Protein AF-A0A7Z0K8K8-F1 (afdb_monomer_lite)

Structure (mmCIF, N/CA/C/O backbone):
data_AF-A0A7Z0K8K8-F1
#
_entry.id   AF-A0A7Z0K8K8-F1
#
loop_
_atom_site.group_PDB
_atom_site.id
_atom_site.type_symbol
_atom_site.label_atom_id
_atom_site.label_alt_id
_atom_site.label_comp_id
_atom_site.label_asym_id
_atom_site.label_entity_id
_atom_site.label_seq_id
_atom_site.pdbx_PDB_ins_code
_atom_site.Cartn_x
_atom_site.Cartn_y
_atom_site.Cartn_z
_atom_site.occupancy
_atom_site.B_iso_or_equiv
_atom_site.auth_seq_id
_atom_site.auth_comp_id
_atom_site.auth_asym_id
_atom_site.auth_atom_id
_atom_site.pdbx_PDB_model_num
ATOM 1 N N . MET A 1 1 ? -27.289 -13.994 -1.764 1.00 61.72 1 MET A N 1
ATOM 2 C CA . MET A 1 1 ? -26.640 -13.772 -3.081 1.00 61.72 1 MET A CA 1
ATOM 3 C C . MET A 1 1 ? -26.428 -12.285 -3.396 1.00 61.72 1 MET A C 1
ATOM 5 O O . MET A 1 1 ? -25.349 -11.945 -3.855 1.00 61.72 1 MET A O 1
ATOM 9 N N . ALA A 1 2 ? -27.403 -11.390 -3.167 1.00 69.31 2 ALA A N 1
ATOM 10 C CA . ALA A 1 2 ? -27.250 -9.958 -3.480 1.00 69.31 2 ALA A CA 1
ATOM 11 C C . ALA A 1 2 ? -26.367 -9.168 -2.484 1.00 69.31 2 ALA A C 1
ATOM 13 O O . ALA A 1 2 ? -25.610 -8.303 -2.918 1.00 69.31 2 ALA A O 1
ATOM 14 N N . GLU A 1 3 ? -26.417 -9.489 -1.184 1.00 68.44 3 GLU A N 1
ATOM 15 C CA . GLU A 1 3 ? -25.584 -8.829 -0.158 1.00 68.44 3 GLU A CA 1
ATOM 16 C C . GLU A 1 3 ? -24.084 -9.113 -0.311 1.00 68.44 3 GLU A C 1
ATOM 18 O O . GLU A 1 3 ? -23.304 -8.168 -0.360 1.00 68.44 3 GLU A O 1
ATOM 23 N N . ASP A 1 4 ? -23.691 -10.375 -0.529 1.00 72.88 4 ASP A N 1
ATOM 24 C CA . ASP A 1 4 ? -22.290 -10.774 -0.784 1.00 72.88 4 ASP A CA 1
ATOM 25 C C . ASP A 1 4 ? -21.653 -9.966 -1.931 1.00 72.88 4 ASP A C 1
ATOM 27 O O . ASP A 1 4 ? -20.496 -9.547 -1.879 1.00 72.88 4 ASP A O 1
ATOM 31 N N . LYS A 1 5 ? -22.442 -9.662 -2.969 1.00 74.69 5 LYS A N 1
ATOM 32 C CA . LYS A 1 5 ? -21.977 -8.879 -4.119 1.00 74.69 5 LYS A CA 1
ATOM 33 C C . LYS A 1 5 ? -21.766 -7.398 -3.782 1.00 74.69 5 LYS A C 1
ATOM 35 O O . LYS A 1 5 ? -20.898 -6.758 -4.380 1.00 74.69 5 LYS A O 1
ATOM 40 N N . LYS A 1 6 ? -22.566 -6.849 -2.864 1.00 74.25 6 LYS A N 1
ATOM 41 C CA . LYS A 1 6 ? -22.475 -5.456 -2.403 1.00 74.25 6 LYS A CA 1
ATOM 42 C C . LYS A 1 6 ? -21.274 -5.275 -1.475 1.00 74.25 6 LYS A C 1
ATOM 44 O O . LYS A 1 6 ? -20.503 -4.339 -1.670 1.00 74.25 6 LYS A O 1
ATOM 49 N N . GLU A 1 7 ? -21.069 -6.212 -0.554 1.00 74.62 7 GLU A N 1
ATOM 50 C CA . GLU A 1 7 ? -19.935 -6.222 0.374 1.00 74.62 7 GLU A CA 1
ATOM 51 C C . GLU A 1 7 ? -18.599 -6.337 -0.372 1.00 74.62 7 GLU A C 1
ATOM 53 O O . GLU A 1 7 ? -17.718 -5.493 -0.205 1.00 74.62 7 GLU A O 1
ATOM 58 N N . ARG A 1 8 ? -18.475 -7.282 -1.318 1.00 75.50 8 ARG A N 1
ATOM 59 C CA . ARG A 1 8 ? -17.261 -7.390 -2.145 1.00 75.50 8 ARG A CA 1
ATOM 60 C C . ARG A 1 8 ? -16.965 -6.137 -2.963 1.00 75.50 8 ARG A C 1
ATOM 62 O O . ARG A 1 8 ? -15.801 -5.774 -3.098 1.00 75.50 8 ARG A O 1
ATOM 69 N N . ARG A 1 9 ? -1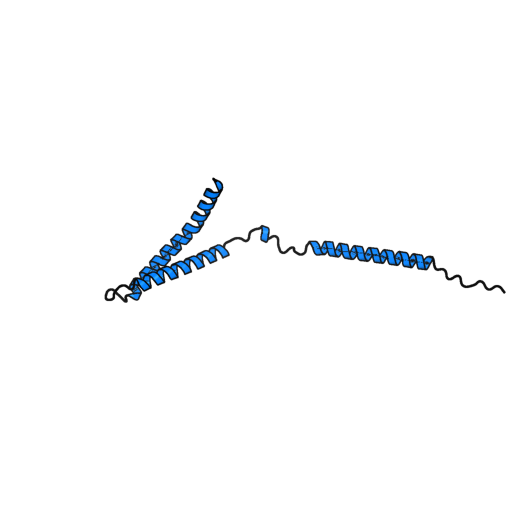7.983 -5.462 -3.508 1.00 75.69 9 ARG A N 1
ATOM 70 C CA . ARG A 1 9 ? -17.782 -4.187 -4.219 1.00 75.69 9 ARG A CA 1
ATOM 71 C C . ARG A 1 9 ? -17.234 -3.104 -3.294 1.00 75.69 9 ARG A C 1
ATOM 73 O O . ARG A 1 9 ? -16.307 -2.413 -3.699 1.00 75.69 9 ARG A O 1
ATOM 80 N N . SER A 1 10 ? -17.747 -3.017 -2.068 1.00 75.12 10 SER A N 1
ATOM 81 C CA . SER A 1 10 ? -17.261 -2.068 -1.063 1.00 75.12 10 SER A CA 1
ATOM 82 C C . SER A 1 10 ? -15.801 -2.325 -0.680 1.00 75.12 10 SER A C 1
ATOM 84 O O . SER A 1 10 ? -15.034 -1.377 -0.536 1.00 75.12 10 SER A O 1
ATOM 86 N N . LEU A 1 11 ? -15.397 -3.595 -0.549 1.00 76.69 11 LEU A N 1
ATOM 87 C CA . LEU A 1 11 ? -14.006 -3.966 -0.263 1.00 76.69 11 LEU A CA 1
ATOM 88 C C . LEU A 1 11 ? -13.071 -3.660 -1.439 1.00 76.69 11 LEU A C 1
ATOM 90 O O . LEU A 1 11 ? -11.956 -3.182 -1.254 1.00 76.69 11 LEU A O 1
ATOM 94 N N . ILE A 1 12 ? -13.520 -3.914 -2.668 1.00 80.00 12 ILE A N 1
ATOM 95 C CA . ILE A 1 12 ? -12.739 -3.584 -3.865 1.00 80.00 12 ILE A CA 1
ATOM 96 C C . ILE A 1 12 ? -12.551 -2.066 -3.971 1.00 80.00 12 ILE A C 1
ATOM 98 O O . ILE A 1 12 ? -11.469 -1.610 -4.324 1.00 80.00 12 ILE A O 1
ATOM 102 N N . GLU A 1 13 ? -13.576 -1.279 -3.653 1.00 83.19 13 GLU A N 1
ATOM 103 C CA . GLU A 1 13 ? -13.520 0.180 -3.723 1.00 83.19 13 GLU A CA 1
ATOM 104 C C . GLU A 1 13 ? -12.570 0.784 -2.678 1.00 83.19 13 GLU A C 1
ATOM 106 O O . GLU A 1 13 ? -11.766 1.653 -3.023 1.00 83.19 13 GLU A O 1
ATOM 111 N N . SER A 1 14 ? -12.572 0.262 -1.447 1.00 82.81 14 SER A N 1
ATOM 112 C CA . SER A 1 14 ? -11.687 0.737 -0.375 1.00 82.81 14 SER A CA 1
ATOM 113 C C . SER A 1 14 ? -10.211 0.402 -0.608 1.00 82.81 14 SER A C 1
ATOM 115 O O . SER A 1 14 ? -9.337 1.190 -0.249 1.00 82.81 14 SER A O 1
ATOM 117 N N . VAL A 1 15 ? -9.909 -0.727 -1.256 1.00 87.50 15 VAL A N 1
ATOM 118 C CA . VAL A 1 15 ? -8.524 -1.140 -1.553 1.00 87.50 15 VAL A CA 1
ATOM 119 C C . VAL A 1 15 ? -7.995 -0.499 -2.841 1.00 87.50 15 VAL A C 1
ATOM 121 O O . VAL A 1 15 ? -6.793 -0.264 -2.973 1.00 87.50 15 VAL A O 1
ATOM 124 N N . LYS A 1 16 ? -8.873 -0.174 -3.797 1.00 90.50 16 LYS A N 1
ATOM 125 C CA . LYS A 1 16 ? -8.477 0.308 -5.128 1.00 90.50 16 LYS A CA 1
ATOM 126 C C . LYS A 1 16 ? -7.713 1.631 -5.092 1.00 90.50 16 LYS A C 1
ATOM 128 O O . LYS A 1 16 ? -6.718 1.759 -5.801 1.00 90.50 16 LYS A O 1
ATOM 133 N N . ALA A 1 17 ? -8.155 2.600 -4.293 1.00 90.00 17 ALA A N 1
ATOM 134 C CA . ALA A 1 17 ? -7.474 3.891 -4.180 1.00 90.00 17 ALA A CA 1
ATOM 135 C C . ALA A 1 17 ? -6.024 3.750 -3.661 1.00 90.00 17 ALA A C 1
ATOM 137 O O . ALA A 1 17 ? -5.105 4.181 -4.365 1.00 90.00 17 ALA A O 1
ATOM 138 N N . PRO A 1 18 ? -5.779 3.092 -2.512 1.00 92.31 18 PRO A N 1
ATOM 139 C CA . PRO A 1 18 ? -4.419 2.869 -2.039 1.00 92.31 18 PRO A CA 1
ATOM 140 C C . PRO A 1 18 ? -3.562 2.024 -2.990 1.00 92.31 18 PRO A C 1
ATOM 142 O O . PRO A 1 18 ? -2.3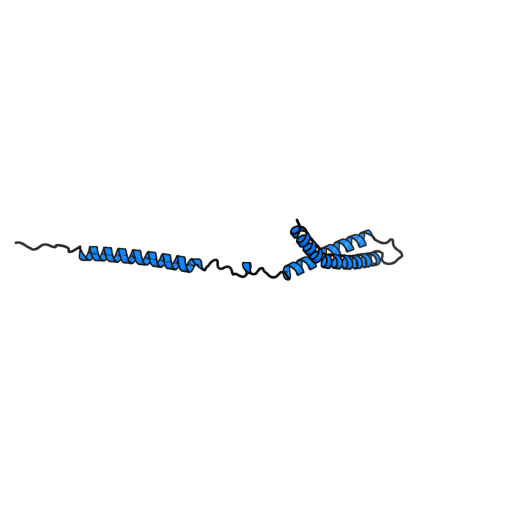89 2.329 -3.190 1.00 92.31 18 PRO A O 1
ATOM 145 N N . LEU A 1 19 ? -4.148 1.017 -3.642 1.00 94.25 19 LEU A N 1
ATOM 146 C CA . LEU A 1 19 ? -3.433 0.173 -4.601 1.00 94.25 19 LEU A CA 1
ATOM 147 C C . LEU A 1 19 ? -2.915 0.966 -5.811 1.00 94.25 19 LEU A C 1
ATOM 149 O O . LEU A 1 19 ? -1.757 0.817 -6.200 1.00 94.25 19 LEU A O 1
ATOM 153 N N . ILE A 1 20 ? -3.763 1.814 -6.403 1.00 95.69 20 ILE A N 1
ATOM 154 C CA . ILE A 1 20 ? -3.390 2.639 -7.562 1.00 95.69 20 ILE A CA 1
ATOM 155 C C . ILE A 1 20 ? -2.312 3.652 -7.170 1.00 95.69 20 ILE A C 1
ATOM 157 O O . ILE A 1 20 ? -1.352 3.840 -7.918 1.00 95.69 20 ILE A O 1
ATOM 161 N N . PHE A 1 21 ? -2.445 4.272 -5.996 1.00 94.06 21 PHE A N 1
ATOM 162 C CA . PHE A 1 21 ? -1.453 5.215 -5.488 1.00 94.06 21 PHE A CA 1
ATOM 163 C C . PHE A 1 21 ? -0.076 4.558 -5.336 1.00 94.06 21 PHE A C 1
ATOM 165 O O . PHE A 1 21 ? 0.910 5.057 -5.883 1.00 94.06 21 PHE A O 1
ATOM 172 N N . SER A 1 22 ? -0.011 3.405 -4.666 1.00 94.38 22 SER A N 1
ATOM 173 C CA . SER A 1 22 ? 1.239 2.664 -4.493 1.00 94.38 22 SER A CA 1
ATOM 174 C C . SER A 1 22 ? 1.834 2.220 -5.830 1.00 94.38 22 SER A C 1
ATOM 176 O O . SER A 1 22 ? 3.047 2.314 -6.013 1.00 94.38 22 SER A O 1
ATOM 178 N N . ALA A 1 23 ? 1.006 1.790 -6.787 1.00 95.00 23 ALA A N 1
ATOM 179 C CA . ALA A 1 23 ? 1.470 1.381 -8.114 1.00 95.00 23 ALA A CA 1
ATOM 180 C C . ALA A 1 23 ? 2.085 2.549 -8.903 1.00 95.00 23 ALA A C 1
ATOM 182 O O . ALA A 1 23 ? 3.150 2.393 -9.501 1.00 95.00 23 ALA A O 1
ATOM 183 N N . ALA A 1 24 ? 1.453 3.725 -8.875 1.00 96.50 24 ALA A N 1
ATOM 184 C CA . ALA A 1 24 ? 1.975 4.923 -9.530 1.00 96.50 24 ALA A CA 1
ATOM 185 C C . ALA A 1 24 ? 3.305 5.376 -8.908 1.00 96.50 24 ALA A C 1
ATOM 187 O O . ALA A 1 24 ? 4.259 5.670 -9.628 1.00 96.50 24 ALA A O 1
ATOM 188 N N . LEU A 1 25 ? 3.394 5.373 -7.575 1.00 94.75 25 LEU A N 1
ATOM 189 C CA . LEU A 1 25 ? 4.616 5.731 -6.856 1.00 94.75 25 LEU A CA 1
ATOM 190 C C . LEU A 1 25 ? 5.771 4.776 -7.191 1.00 94.75 25 LEU A C 1
ATOM 192 O O . LEU A 1 25 ? 6.880 5.214 -7.501 1.00 94.75 25 LEU A O 1
ATOM 196 N N . ALA A 1 26 ? 5.498 3.472 -7.171 1.00 95.12 26 ALA A N 1
ATOM 197 C CA . ALA A 1 26 ? 6.464 2.446 -7.533 1.00 95.12 26 ALA A CA 1
ATOM 198 C C . ALA A 1 26 ? 6.949 2.601 -8.975 1.00 95.12 26 ALA A C 1
ATOM 200 O O . ALA A 1 26 ? 8.145 2.473 -9.232 1.00 95.12 26 ALA A O 1
ATOM 201 N N . PHE A 1 27 ? 6.043 2.920 -9.906 1.00 96.25 27 PHE A N 1
ATOM 202 C CA . PHE A 1 27 ? 6.379 3.147 -11.310 1.00 96.25 27 PHE A CA 1
ATOM 203 C C . PHE A 1 27 ? 7.389 4.282 -11.469 1.00 96.25 27 PHE A C 1
ATOM 205 O O . PHE A 1 27 ? 8.415 4.103 -12.124 1.00 96.25 27 PHE A O 1
ATOM 212 N N . VAL A 1 28 ? 7.148 5.415 -10.804 1.00 95.50 28 VAL A N 1
ATOM 213 C CA . VAL A 1 28 ? 8.081 6.548 -10.805 1.00 95.50 28 VAL A CA 1
ATOM 214 C C . VAL A 1 28 ? 9.436 6.135 -10.223 1.00 95.50 28 VAL A C 1
ATOM 216 O O . VAL A 1 28 ? 10.466 6.400 -10.837 1.00 95.50 28 VAL A O 1
ATOM 219 N N . ALA A 1 29 ? 9.458 5.439 -9.085 1.00 93.25 29 ALA A N 1
ATOM 220 C CA . ALA A 1 29 ? 10.704 5.006 -8.451 1.00 93.25 29 ALA A CA 1
ATOM 221 C C . ALA A 1 29 ? 11.505 4.009 -9.308 1.00 93.25 29 ALA A C 1
ATOM 223 O O . ALA A 1 29 ? 12.726 4.131 -9.429 1.00 93.25 29 ALA A O 1
ATOM 224 N N . GLY A 1 30 ? 10.822 3.052 -9.939 1.00 91.06 30 GLY A N 1
ATOM 225 C CA . GLY A 1 30 ? 11.428 2.115 -10.879 1.00 91.06 30 GLY A CA 1
ATOM 226 C C . GLY A 1 30 ? 12.005 2.832 -12.099 1.00 91.06 30 GLY A C 1
ATOM 227 O O . GLY A 1 30 ? 13.130 2.545 -12.500 1.00 91.06 30 GLY A O 1
ATOM 228 N N . PHE A 1 31 ? 11.285 3.820 -12.639 1.00 91.62 31 PHE A N 1
ATOM 229 C CA . PHE A 1 31 ? 11.742 4.613 -13.781 1.00 91.62 31 PHE A CA 1
ATOM 230 C C . PHE A 1 31 ? 12.964 5.478 -13.442 1.00 91.62 31 PHE A C 1
ATOM 232 O O . PHE A 1 31 ? 13.938 5.497 -14.193 1.00 91.62 31 PHE A O 1
ATOM 239 N N . VAL A 1 32 ? 12.957 6.132 -12.276 1.00 91.12 32 VAL A N 1
ATOM 240 C CA . VAL A 1 32 ? 14.117 6.878 -11.761 1.00 91.12 32 VAL A CA 1
ATOM 241 C C . VAL A 1 32 ? 15.309 5.942 -11.581 1.00 91.12 32 VAL A C 1
ATOM 243 O O . VAL A 1 32 ? 16.404 6.248 -12.046 1.00 91.12 32 VAL A O 1
ATOM 246 N N . THR A 1 33 ? 15.093 4.766 -10.986 1.00 90.81 33 THR A N 1
ATOM 247 C CA . THR A 1 33 ? 16.157 3.772 -10.794 1.00 90.81 33 THR A CA 1
ATOM 248 C C . THR A 1 33 ? 16.719 3.286 -12.125 1.00 90.81 33 THR A C 1
ATOM 250 O O . THR A 1 33 ? 17.931 3.156 -12.245 1.00 90.81 33 THR A O 1
ATOM 253 N N . LEU A 1 34 ? 15.880 3.061 -13.139 1.00 88.00 34 LEU A N 1
ATOM 254 C CA . LEU A 1 34 ? 16.317 2.627 -14.467 1.00 88.00 34 LEU A CA 1
ATOM 255 C C . LEU A 1 34 ? 17.313 3.619 -15.089 1.00 88.00 34 LEU A C 1
ATOM 257 O O . LEU A 1 34 ? 18.354 3.202 -15.592 1.00 88.00 34 LEU A O 1
ATOM 261 N N . ILE A 1 35 ? 17.005 4.918 -15.009 1.00 87.44 35 ILE A N 1
ATOM 262 C CA . ILE A 1 35 ? 17.851 5.999 -15.538 1.00 87.44 35 ILE A CA 1
ATOM 263 C C . ILE A 1 35 ? 19.117 6.169 -14.689 1.00 87.44 35 ILE A C 1
ATOM 265 O O . ILE A 1 35 ? 20.215 6.314 -15.221 1.00 87.44 35 ILE A O 1
ATOM 269 N N . SER A 1 36 ? 18.990 6.147 -13.361 1.00 87.50 36 SER A N 1
ATOM 270 C CA . SER A 1 36 ? 20.137 6.318 -12.464 1.00 87.50 36 SER A CA 1
ATOM 271 C C . SER A 1 36 ? 21.108 5.134 -12.523 1.00 87.50 36 SER A C 1
ATOM 273 O O . SER A 1 36 ? 22.319 5.335 -12.506 1.00 87.50 36 SER A O 1
ATOM 275 N N . ALA A 1 37 ? 20.601 3.905 -12.629 1.00 85.00 37 ALA A N 1
ATOM 276 C CA . ALA A 1 37 ? 21.407 2.686 -12.642 1.00 85.00 37 ALA A CA 1
ATOM 277 C C . ALA A 1 37 ? 22.127 2.439 -13.976 1.00 85.00 37 ALA A C 1
ATOM 279 O O . ALA A 1 37 ? 23.136 1.731 -13.994 1.00 85.00 37 ALA A O 1
ATOM 280 N N . SER A 1 38 ? 21.639 3.010 -15.084 1.00 80.25 38 SER A N 1
ATOM 281 C CA . SER A 1 38 ? 22.368 2.999 -16.358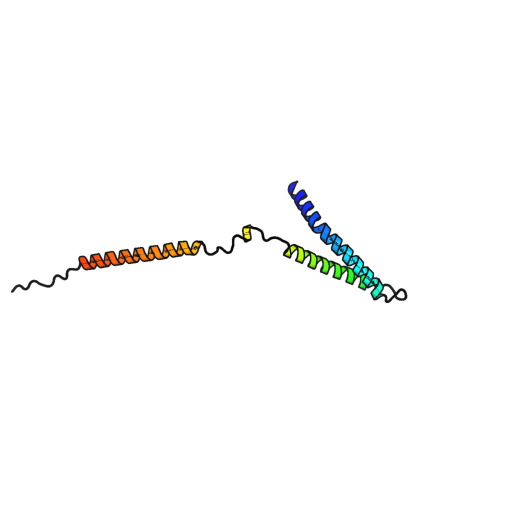 1.00 80.25 38 SER A CA 1
ATOM 282 C C . SER A 1 38 ? 23.498 4.037 -16.392 1.00 80.25 38 SER A C 1
ATOM 284 O O . SER A 1 38 ? 24.342 3.995 -17.281 1.00 80.25 38 SER A O 1
ATOM 286 N N . GLY A 1 39 ? 23.560 4.968 -15.430 1.00 75.81 39 GLY A N 1
ATOM 287 C CA . GLY A 1 39 ? 24.593 6.007 -15.400 1.00 75.81 39 GLY A CA 1
ATOM 288 C C . GLY A 1 39 ? 24.575 6.936 -16.624 1.00 75.81 39 GLY A C 1
ATOM 289 O O . GLY A 1 39 ? 25.600 7.532 -16.937 1.00 75.81 39 GLY A O 1
ATOM 290 N N . GLY A 1 40 ? 23.440 7.036 -17.332 1.00 70.69 40 GLY A N 1
ATOM 291 C CA . GLY A 1 40 ? 23.303 7.740 -18.616 1.00 70.69 40 GLY A CA 1
ATOM 292 C C . GLY A 1 40 ? 22.860 6.824 -19.768 1.00 70.69 40 GLY A C 1
ATOM 293 O O . GLY A 1 40 ? 22.478 5.676 -19.542 1.00 70.69 40 GLY A O 1
ATOM 294 N N . THR A 1 41 ? 22.877 7.328 -21.007 1.00 66.06 41 THR A N 1
ATOM 295 C CA . THR A 1 41 ? 22.443 6.588 -22.216 1.00 66.06 41 THR A CA 1
ATOM 296 C C . THR A 1 41 ? 23.512 5.664 -22.807 1.00 66.06 41 THR A C 1
ATOM 298 O O . THR A 1 41 ? 23.197 4.880 -23.695 1.00 66.06 41 THR A O 1
ATOM 301 N N . ASP A 1 42 ? 24.759 5.747 -22.333 1.00 70.31 42 ASP A N 1
ATOM 302 C CA . ASP A 1 42 ? 25.900 5.014 -22.906 1.00 70.31 42 ASP A CA 1
ATOM 303 C C . ASP A 1 42 ? 26.036 3.568 -22.401 1.00 70.31 42 ASP A C 1
ATOM 305 O O . ASP A 1 42 ? 26.817 2.791 -22.947 1.00 70.31 42 ASP A O 1
ATOM 309 N N . ASN A 1 43 ? 25.267 3.178 -21.381 1.00 75.75 43 ASN A N 1
ATOM 310 C CA . ASN A 1 43 ? 25.241 1.808 -20.872 1.00 75.75 43 ASN A CA 1
ATOM 311 C C . ASN A 1 43 ? 23.874 1.161 -21.116 1.00 75.75 43 ASN A C 1
ATOM 313 O O . ASN A 1 43 ? 22.849 1.851 -21.123 1.00 75.75 43 ASN A O 1
ATOM 317 N N . PRO A 1 44 ? 23.824 -0.177 -21.253 1.00 77.88 44 PRO A N 1
ATOM 318 C CA . PRO A 1 44 ? 22.561 -0.894 -21.349 1.00 77.88 44 PRO A CA 1
ATOM 319 C C . PRO A 1 44 ? 21.676 -0.608 -20.129 1.00 77.88 44 PRO A C 1
ATOM 321 O O . PRO A 1 44 ? 22.139 -0.607 -18.985 1.00 77.88 44 PRO A O 1
ATOM 324 N N . ALA A 1 45 ? 20.386 -0.378 -20.381 1.00 76.62 45 ALA A N 1
ATOM 325 C CA . ALA A 1 45 ? 19.411 -0.120 -19.331 1.00 76.62 45 ALA A CA 1
ATOM 326 C C . ALA A 1 45 ? 19.332 -1.315 -18.367 1.00 76.62 45 ALA A C 1
ATOM 328 O O . ALA A 1 45 ? 19.059 -2.445 -18.781 1.00 76.62 45 ALA A O 1
ATOM 329 N N . ARG A 1 46 ? 19.543 -1.063 -17.070 1.00 85.62 46 ARG A N 1
ATOM 330 C CA . ARG A 1 46 ? 19.446 -2.079 -16.010 1.00 85.62 46 ARG A CA 1
ATOM 331 C C . ARG A 1 46 ? 17.991 -2.309 -15.602 1.00 85.62 46 ARG A C 1
ATOM 333 O O . ARG A 1 46 ? 17.531 -1.859 -14.552 1.00 85.62 46 ARG A O 1
ATOM 340 N N . VAL A 1 47 ? 17.249 -2.963 -16.497 1.00 86.62 47 VAL A N 1
ATOM 341 C CA . VAL A 1 47 ? 15.819 -3.282 -16.325 1.00 86.62 47 VAL A CA 1
ATOM 342 C C . VAL A 1 47 ? 15.587 -4.180 -15.108 1.00 86.62 47 VAL A C 1
ATOM 344 O O . VAL A 1 47 ? 14.571 -4.047 -14.431 1.00 86.62 47 VAL A O 1
ATOM 347 N N . ASP A 1 48 ? 16.554 -5.036 -14.786 1.00 87.88 48 ASP A N 1
ATOM 348 C CA . ASP A 1 48 ? 16.602 -5.834 -13.562 1.00 87.88 48 ASP A CA 1
ATOM 349 C C . ASP A 1 48 ? 16.526 -4.957 -12.301 1.00 87.88 48 ASP A C 1
ATOM 351 O O . ASP A 1 48 ? 15.635 -5.141 -11.471 1.00 87.88 48 ASP A O 1
ATOM 355 N N . LEU A 1 49 ? 17.392 -3.946 -12.190 1.00 89.62 49 LEU A N 1
ATOM 356 C CA . LEU A 1 49 ? 17.413 -3.021 -11.053 1.00 89.62 49 LEU A CA 1
ATOM 357 C C . LEU A 1 49 ? 16.147 -2.163 -10.984 1.00 89.62 49 LEU A C 1
ATOM 359 O O . LEU A 1 49 ? 15.600 -1.965 -9.900 1.00 89.62 49 LEU A O 1
ATOM 363 N N . GLY A 1 50 ? 15.663 -1.682 -12.133 1.00 89.75 50 GLY A N 1
ATOM 364 C CA . GLY A 1 50 ? 14.419 -0.915 -12.216 1.00 89.75 50 GLY A CA 1
ATOM 365 C C . GLY A 1 50 ? 13.201 -1.713 -11.737 1.00 89.75 50 GLY A C 1
ATOM 366 O O . GLY A 1 50 ? 12.399 -1.196 -10.960 1.00 89.75 50 GLY A O 1
ATOM 367 N N . LEU A 1 51 ? 13.083 -2.984 -12.138 1.00 91.69 51 LEU A N 1
ATOM 368 C CA . LEU A 1 51 ? 11.996 -3.875 -11.711 1.00 91.69 51 LEU A CA 1
ATOM 369 C C . LEU A 1 51 ? 12.086 -4.248 -10.229 1.00 91.69 51 LEU A C 1
ATOM 371 O O . LEU A 1 51 ? 11.062 -4.271 -9.545 1.00 91.69 51 LEU A O 1
ATOM 375 N N . ILE A 1 52 ? 13.293 -4.508 -9.717 1.00 93.44 52 ILE A N 1
ATOM 376 C CA . ILE A 1 52 ? 13.501 -4.774 -8.287 1.00 93.44 52 ILE A CA 1
ATOM 377 C C . ILE A 1 52 ? 13.103 -3.546 -7.465 1.00 93.44 52 ILE A C 1
ATOM 379 O O . ILE A 1 52 ? 12.346 -3.674 -6.504 1.00 93.44 52 ILE A O 1
ATOM 383 N N . ALA A 1 53 ? 13.560 -2.354 -7.856 1.00 93.12 53 ALA A N 1
ATOM 384 C CA . ALA A 1 53 ? 13.223 -1.115 -7.163 1.00 93.12 53 ALA A CA 1
ATOM 385 C C . ALA A 1 53 ? 11.723 -0.806 -7.231 1.00 93.12 53 ALA A C 1
ATOM 387 O O . ALA A 1 53 ? 11.133 -0.450 -6.212 1.00 93.12 53 ALA A O 1
ATOM 388 N N . PHE A 1 54 ? 11.094 -1.014 -8.392 1.00 95.38 54 PHE A N 1
ATOM 389 C CA . PHE A 1 54 ? 9.642 -0.936 -8.543 1.00 95.38 54 PHE A CA 1
ATOM 390 C C . PHE A 1 54 ? 8.934 -1.840 -7.526 1.00 95.38 54 PHE A C 1
ATOM 392 O O . PHE A 1 54 ? 8.124 -1.364 -6.733 1.00 95.38 54 PHE A O 1
ATOM 399 N N . GLY A 1 55 ? 9.269 -3.134 -7.507 1.00 94.38 55 GLY A N 1
ATOM 400 C CA . GLY A 1 55 ? 8.636 -4.102 -6.611 1.00 94.38 55 GLY A CA 1
ATOM 401 C C . GLY A 1 55 ? 8.854 -3.771 -5.134 1.00 94.38 55 GLY A C 1
ATOM 402 O O . GLY A 1 55 ? 7.913 -3.823 -4.343 1.00 94.38 55 GLY A O 1
ATOM 403 N N . LEU A 1 56 ? 10.071 -3.369 -4.765 1.00 97.19 56 LEU A N 1
ATOM 404 C CA . LEU A 1 56 ? 10.419 -3.012 -3.392 1.00 97.19 56 LEU A CA 1
ATOM 405 C C . LEU A 1 56 ? 9.622 -1.794 -2.910 1.00 97.19 56 LEU A C 1
ATOM 407 O O . LEU A 1 56 ? 8.979 -1.846 -1.861 1.00 97.19 56 LEU A O 1
ATOM 411 N N . VAL A 1 57 ? 9.630 -0.707 -3.685 1.00 97.06 57 VAL A N 1
ATOM 412 C CA . VAL A 1 57 ? 8.921 0.531 -3.333 1.00 97.06 57 VAL A CA 1
ATOM 413 C C . VAL A 1 57 ? 7.414 0.304 -3.306 1.00 97.06 57 VAL A C 1
ATOM 415 O O . VAL A 1 57 ? 6.736 0.831 -2.424 1.00 97.06 57 VAL A O 1
ATOM 418 N N . PHE A 1 58 ? 6.889 -0.521 -4.213 1.00 97.31 58 PHE A N 1
ATOM 419 C CA . PHE A 1 58 ? 5.482 -0.903 -4.213 1.00 97.31 58 PHE A CA 1
ATOM 420 C C . PHE A 1 58 ? 5.076 -1.578 -2.901 1.00 97.31 58 PHE A C 1
ATOM 422 O O . PHE A 1 58 ? 4.130 -1.135 -2.250 1.00 97.31 58 PHE A O 1
ATOM 429 N N . ILE A 1 59 ? 5.821 -2.603 -2.477 1.00 97.06 59 ILE A N 1
ATOM 430 C CA . ILE A 1 59 ? 5.543 -3.336 -1.237 1.00 97.06 59 ILE A CA 1
ATOM 431 C C . ILE A 1 59 ? 5.661 -2.402 -0.029 1.00 97.06 59 ILE A C 1
ATOM 433 O O . ILE A 1 59 ? 4.758 -2.374 0.803 1.00 97.06 59 ILE A O 1
ATOM 437 N N . ILE A 1 60 ? 6.723 -1.596 0.054 1.00 98.00 60 ILE A N 1
ATOM 438 C CA . ILE A 1 60 ? 6.912 -0.635 1.153 1.00 98.00 60 ILE A CA 1
ATOM 439 C C . ILE A 1 60 ? 5.748 0.360 1.213 1.00 98.00 60 ILE A C 1
ATOM 441 O O . ILE A 1 60 ? 5.224 0.629 2.291 1.00 98.00 60 ILE A O 1
ATOM 445 N N . SER A 1 61 ? 5.304 0.876 0.066 1.00 95.88 61 SER A N 1
ATOM 446 C CA . SER A 1 61 ? 4.165 1.791 0.000 1.00 95.88 61 SER A CA 1
ATOM 447 C C . SER A 1 61 ? 2.884 1.131 0.514 1.00 95.88 61 SER A C 1
ATOM 449 O O . SER A 1 61 ? 2.197 1.723 1.345 1.00 95.88 61 SER A O 1
ATOM 451 N N . LEU A 1 62 ? 2.602 -0.110 0.102 1.00 95.50 62 LEU A N 1
ATOM 452 C CA . LEU A 1 62 ? 1.456 -0.868 0.611 1.00 95.50 62 LEU A CA 1
ATOM 453 C C . LEU A 1 62 ? 1.543 -1.101 2.121 1.00 95.50 62 LEU A C 1
ATOM 455 O O . LEU A 1 62 ? 0.532 -0.975 2.808 1.00 95.50 62 LEU A O 1
ATOM 459 N N . LEU A 1 63 ? 2.732 -1.400 2.650 1.00 96.50 63 LEU A N 1
ATOM 460 C CA . LEU A 1 63 ? 2.939 -1.578 4.088 1.00 96.50 63 LEU A CA 1
ATOM 461 C C . LEU A 1 63 ? 2.634 -0.294 4.861 1.00 96.50 63 LEU A C 1
ATOM 463 O O . LEU A 1 63 ? 1.895 -0.335 5.840 1.00 96.50 63 LEU A O 1
ATOM 467 N N . VAL A 1 64 ? 3.148 0.849 4.401 1.00 95.38 64 VAL A N 1
ATOM 468 C CA . VAL A 1 64 ? 2.889 2.152 5.034 1.00 95.38 64 VAL A CA 1
ATOM 469 C C . VAL A 1 64 ? 1.403 2.486 4.987 1.00 95.38 64 VAL A C 1
ATOM 471 O O . VAL A 1 64 ? 0.813 2.827 6.008 1.00 95.38 64 VAL A O 1
ATOM 474 N N . VAL A 1 65 ? 0.777 2.338 3.822 1.00 93.50 65 VAL A N 1
ATOM 475 C CA . VAL A 1 65 ? -0.661 2.547 3.641 1.00 93.50 65 VAL A CA 1
ATOM 476 C C . VAL A 1 65 ? -1.471 1.643 4.569 1.00 93.50 65 VAL A C 1
ATOM 478 O O . VAL A 1 65 ? -2.392 2.114 5.231 1.00 93.50 65 VAL A O 1
ATOM 481 N N . SER A 1 66 ? -1.130 0.356 4.644 1.00 92.12 66 SER A N 1
ATOM 482 C CA . SER A 1 66 ? -1.797 -0.601 5.526 1.00 92.12 66 SER A CA 1
ATOM 483 C C . SER A 1 66 ? -1.633 -0.210 6.992 1.00 92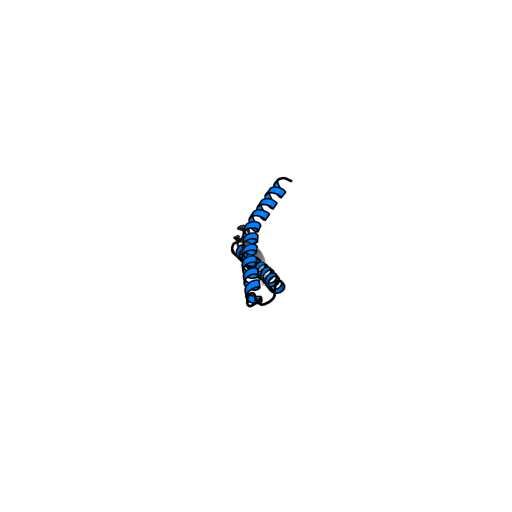.12 66 SER A C 1
ATOM 485 O O . SER A 1 66 ? -2.580 -0.327 7.767 1.00 92.12 66 SER A O 1
ATOM 487 N N . MET A 1 67 ? -0.453 0.276 7.376 1.00 94.00 67 MET A N 1
ATOM 488 C CA . MET A 1 67 ? -0.185 0.733 8.735 1.00 94.00 67 MET A CA 1
ATOM 489 C C . MET A 1 67 ? -1.004 1.980 9.078 1.00 94.00 67 MET A C 1
ATOM 491 O O . MET A 1 67 ? -1.561 2.064 10.168 1.00 94.00 67 MET A O 1
ATOM 495 N N . LEU A 1 68 ? -1.142 2.916 8.136 1.00 91.56 68 LEU A N 1
ATOM 496 C CA . LEU A 1 68 ? -2.001 4.090 8.296 1.00 91.56 68 LEU A CA 1
ATOM 497 C C . LEU A 1 68 ? -3.476 3.697 8.411 1.00 91.56 68 LEU A C 1
ATOM 499 O O . LEU A 1 68 ? -4.165 4.203 9.286 1.00 91.56 68 LEU A O 1
ATOM 503 N N . GLN A 1 69 ? -3.954 2.756 7.592 1.00 87.69 69 GLN A N 1
ATOM 504 C CA . GLN A 1 69 ? -5.323 2.245 7.711 1.00 87.69 69 GLN A CA 1
ATOM 505 C C . GLN A 1 69 ? -5.572 1.592 9.071 1.00 87.69 69 GLN A C 1
ATOM 507 O O . GLN A 1 69 ? -6.644 1.773 9.640 1.00 87.69 69 GLN A O 1
ATOM 512 N N . LEU A 1 70 ? -4.594 0.855 9.602 1.00 86.50 70 LEU A N 1
ATOM 513 C CA . LEU A 1 70 ? -4.690 0.261 10.931 1.00 86.50 70 LEU A CA 1
ATOM 514 C C . LEU A 1 70 ? -4.702 1.331 12.029 1.00 86.50 70 LEU A C 1
ATOM 516 O O . LEU A 1 70 ? -5.506 1.238 12.947 1.00 86.50 70 LEU A O 1
ATOM 520 N N . ALA A 1 71 ? -3.858 2.357 11.911 1.00 86.19 71 ALA A N 1
ATOM 521 C CA . ALA A 1 71 ? -3.804 3.469 12.857 1.00 86.19 71 ALA A CA 1
ATOM 522 C C . ALA A 1 71 ? -5.064 4.353 12.821 1.00 86.19 71 ALA A C 1
ATOM 524 O O . ALA A 1 71 ? -5.448 4.911 13.843 1.00 86.19 71 ALA A O 1
ATOM 525 N N . SER A 1 72 ? -5.704 4.483 11.657 1.00 81.50 72 SER A N 1
ATOM 526 C CA . SER A 1 72 ? -6.942 5.250 11.475 1.00 81.50 72 SER A CA 1
ATOM 527 C C . SER A 1 72 ? -8.214 4.441 11.718 1.00 81.50 72 SER A C 1
ATOM 529 O O . SER A 1 72 ? -9.297 5.021 11.692 1.00 81.50 72 SER A O 1
ATOM 531 N N . ARG A 1 73 ? -8.130 3.121 11.928 1.00 76.94 73 ARG A N 1
ATOM 532 C CA . ARG A 1 73 ? -9.305 2.342 12.327 1.00 76.94 73 ARG A CA 1
ATOM 533 C C . ARG A 1 73 ? -9.700 2.742 13.741 1.00 76.94 73 ARG A C 1
ATOM 535 O O . ARG A 1 73 ? -8.968 2.484 14.691 1.00 76.94 73 ARG A O 1
ATOM 542 N N . GLU A 1 74 ? -10.873 3.348 13.863 1.00 67.06 74 GLU A N 1
ATOM 543 C CA . GLU A 1 74 ? -11.491 3.597 15.158 1.00 67.06 74 GLU A CA 1
ATOM 544 C C . GLU A 1 74 ? -11.733 2.259 15.868 1.00 67.06 74 GLU A C 1
ATOM 546 O O . GLU A 1 74 ? -12.165 1.274 15.259 1.00 67.06 74 GLU A O 1
ATOM 551 N N . ASN A 1 75 ? -11.383 2.205 17.153 1.00 68.88 75 ASN A N 1
ATOM 552 C CA . ASN A 1 75 ? -11.628 1.030 17.976 1.00 68.88 75 ASN A CA 1
ATOM 553 C C . ASN A 1 75 ? -13.150 0.844 18.095 1.00 68.88 75 ASN A C 1
ATOM 555 O O . ASN A 1 75 ? -13.829 1.809 18.452 1.00 68.88 75 ASN A O 1
ATOM 559 N N . PRO A 1 76 ? -13.702 -0.343 17.796 1.00 69.56 76 PRO A N 1
ATOM 560 C CA . PRO A 1 76 ? -15.144 -0.527 17.810 1.00 69.56 76 PRO A CA 1
ATOM 561 C C . PRO A 1 76 ? -15.677 -0.309 19.238 1.00 69.56 76 PRO A C 1
ATOM 563 O O . PRO A 1 76 ? -15.014 -0.616 20.235 1.00 69.56 76 PRO A O 1
ATOM 566 N N . GLU A 1 77 ? -16.841 0.338 19.339 1.00 57.56 77 GLU A N 1
ATOM 567 C CA . GLU A 1 77 ? -17.343 0.889 20.608 1.00 57.56 77 GLU A CA 1
ATOM 568 C C . GLU A 1 77 ? -17.668 -0.190 21.657 1.00 57.56 77 GLU A C 1
ATOM 570 O O . GLU A 1 77 ? -17.678 0.074 22.861 1.00 57.56 77 GLU A O 1
ATOM 575 N N . ASP A 1 78 ? -17.833 -1.435 21.215 1.00 58.84 78 ASP A N 1
ATOM 576 C CA . ASP A 1 78 ? -17.986 -2.623 22.052 1.00 58.84 78 ASP A CA 1
ATOM 577 C C . ASP A 1 78 ? -16.705 -2.993 22.822 1.00 58.84 78 ASP A C 1
ATOM 579 O O . ASP A 1 78 ? -16.802 -3.554 23.912 1.00 58.84 78 ASP A O 1
ATOM 583 N N . LEU A 1 79 ? -15.521 -2.605 22.333 1.00 59.62 79 LEU A N 1
ATOM 584 C CA . LEU A 1 79 ? -14.244 -2.727 23.052 1.00 59.62 79 LEU A CA 1
ATOM 585 C C . LEU A 1 79 ? -13.893 -1.491 23.912 1.00 59.62 79 LEU A C 1
ATOM 587 O O . LEU A 1 79 ? -12.927 -1.538 24.673 1.00 59.62 79 LEU A O 1
ATOM 591 N N . SER A 1 80 ? -14.657 -0.394 23.813 1.00 54.72 80 SER A N 1
ATOM 592 C CA . SER A 1 80 ? -14.519 0.819 24.653 1.00 54.72 80 SER A CA 1
ATOM 593 C C . SER A 1 80 ? -15.343 0.749 25.948 1.00 54.72 80 SER A C 1
ATOM 595 O O . SER A 1 80 ? -15.125 1.509 26.897 1.00 54.72 80 SER A O 1
ATOM 597 N N . THR A 1 81 ? -16.254 -0.225 26.048 1.00 58.34 81 THR A N 1
ATOM 598 C CA . THR A 1 81 ? -16.753 -0.673 27.350 1.00 58.34 81 THR A CA 1
ATOM 599 C C . THR A 1 81 ? -15.556 -1.292 28.048 1.00 58.34 81 THR A C 1
ATOM 601 O O . THR A 1 81 ? -15.142 -2.386 27.686 1.00 58.34 81 THR A O 1
ATOM 604 N N . GLY A 1 82 ? -14.925 -0.522 28.937 1.00 57.56 82 GLY A N 1
ATOM 605 C CA . GLY A 1 82 ? -13.605 -0.819 29.477 1.00 57.56 82 GLY A CA 1
ATOM 606 C C . GLY A 1 82 ? -13.459 -2.240 30.013 1.00 57.56 82 GLY A C 1
ATOM 607 O O . GLY A 1 82 ? -14.422 -2.989 30.137 1.00 57.56 82 GLY A O 1
ATOM 608 N N . ALA A 1 83 ? -12.237 -2.588 30.404 1.00 57.31 83 ALA A N 1
ATOM 609 C CA . ALA A 1 83 ? -11.905 -3.792 31.159 1.00 57.31 83 ALA A CA 1
ATOM 610 C C . ALA A 1 83 ? -12.611 -3.840 32.540 1.00 57.31 83 ALA A C 1
ATOM 612 O O . ALA A 1 83 ? -11.980 -3.996 33.583 1.00 57.31 83 ALA A O 1
ATOM 613 N N . GLY A 1 84 ? -13.941 -3.730 32.563 1.00 54.47 84 GLY A N 1
ATOM 614 C CA . GLY A 1 84 ? -14.882 -3.921 33.652 1.00 54.47 84 GLY A CA 1
ATOM 615 C C . GLY A 1 84 ? -14.963 -5.388 34.047 1.00 54.47 84 GLY A C 1
ATOM 616 O O . GLY A 1 84 ? -16.022 -5.889 34.403 1.00 54.47 84 GLY A O 1
ATOM 617 N N . VAL A 1 85 ? -13.809 -6.052 34.068 1.00 57.03 85 VAL A N 1
ATOM 618 C CA . VAL A 1 85 ? -13.555 -7.304 34.776 1.00 57.03 85 VAL A CA 1
ATOM 619 C C . VAL A 1 85 ? -13.847 -7.137 36.277 1.00 57.03 85 VAL A C 1
ATOM 621 O O . VAL A 1 85 ? -13.941 -8.123 36.996 1.00 57.03 85 VAL A O 1
ATOM 624 N N . ASN A 1 86 ? -14.079 -5.910 36.769 1.00 53.16 86 ASN A N 1
ATOM 625 C CA . ASN A 1 86 ? -14.319 -5.654 38.181 1.00 53.16 86 ASN A CA 1
ATOM 626 C C . ASN A 1 86 ? -15.556 -4.796 38.511 1.00 53.16 86 ASN A C 1
ATOM 628 O O . ASN A 1 86 ? -15.461 -3.844 39.278 1.00 53.16 86 ASN A O 1
ATOM 632 N N . ARG A 1 87 ? -16.735 -5.126 37.966 1.00 54.72 87 ARG A N 1
ATOM 633 C CA . ARG A 1 87 ? -18.017 -4.734 38.604 1.00 54.72 87 ARG A CA 1
ATOM 634 C C . ARG A 1 87 ? -18.706 -5.868 39.369 1.00 54.72 87 ARG A C 1
ATOM 636 O O . ARG A 1 87 ? -19.573 -5.591 40.182 1.00 54.72 87 ARG A O 1
ATOM 643 N N . ASN A 1 88 ? -18.274 -7.117 39.194 1.00 58.19 88 ASN A N 1
ATOM 644 C CA . ASN A 1 88 ? -18.845 -8.264 39.912 1.00 58.19 88 ASN A CA 1
ATOM 645 C C . ASN A 1 88 ? -18.128 -8.556 41.253 1.00 58.19 88 ASN A C 1
ATOM 647 O O . ASN A 1 88 ? -18.710 -9.145 42.160 1.00 58.19 88 ASN A O 1
ATOM 651 N N . SER A 1 89 ? -16.879 -8.111 41.451 1.00 58.69 89 SER A N 1
ATOM 652 C CA . SER A 1 89 ? -16.170 -8.436 42.700 1.00 58.69 89 SER A CA 1
ATOM 653 C C . SER A 1 89 ? -16.653 -7.623 43.899 1.00 58.69 89 SER A C 1
ATOM 655 O O . SER A 1 89 ? -16.549 -8.118 45.014 1.00 58.69 89 SER A O 1
ATOM 657 N N . GLU A 1 90 ? -17.207 -6.418 43.717 1.00 63.25 90 GLU A N 1
ATOM 658 C CA . GLU A 1 90 ? -17.807 -5.679 44.839 1.00 63.25 90 GLU A CA 1
ATOM 659 C C . GLU A 1 90 ? -19.080 -6.360 45.351 1.00 63.25 90 GLU A C 1
ATOM 661 O O . GLU A 1 90 ? -19.258 -6.469 46.563 1.00 63.25 90 GLU A O 1
ATOM 666 N N . GLU A 1 91 ? -19.944 -6.861 44.463 1.00 66.06 91 GLU A N 1
ATOM 667 C CA . GLU A 1 91 ? -21.149 -7.597 44.863 1.00 66.06 91 GLU A CA 1
ATOM 668 C C . GLU A 1 91 ? -20.803 -8.955 45.481 1.00 66.06 91 GLU A C 1
ATOM 670 O O . GLU A 1 91 ? -21.305 -9.274 46.560 1.00 66.06 91 GLU A O 1
ATOM 675 N N . LEU A 1 92 ? -19.871 -9.711 44.886 1.00 67.81 92 LEU A N 1
ATOM 676 C CA . LEU A 1 92 ? -19.377 -10.968 45.461 1.00 67.81 92 LEU A CA 1
ATOM 677 C C . LEU A 1 92 ? -18.667 -10.760 46.809 1.00 67.81 92 LEU A C 1
ATOM 679 O O . LEU A 1 92 ? -18.867 -11.549 47.733 1.00 67.81 92 LEU A O 1
ATOM 683 N N . TYR A 1 93 ? -17.875 -9.695 46.964 1.00 73.12 93 TYR A N 1
ATOM 684 C CA . TYR A 1 93 ? -17.212 -9.363 48.229 1.00 73.12 93 TYR A CA 1
ATOM 685 C C . TYR A 1 93 ? -18.221 -8.938 49.300 1.00 73.12 93 TYR A C 1
ATOM 687 O O . TYR A 1 93 ? -18.157 -9.416 50.434 1.00 73.12 93 TYR A O 1
ATOM 695 N N . ARG A 1 94 ? -19.208 -8.102 48.949 1.00 76.94 94 ARG A N 1
ATOM 696 C CA . ARG A 1 94 ? -20.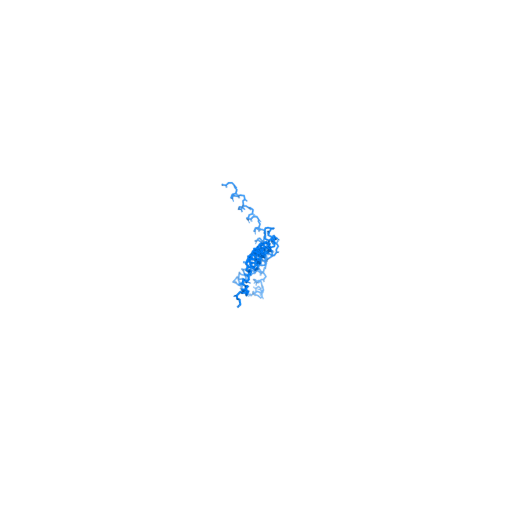292 -7.712 49.866 1.00 76.94 94 ARG A CA 1
ATOM 697 C C . ARG A 1 94 ? -21.126 -8.919 50.294 1.00 76.94 94 ARG A C 1
ATOM 699 O O . ARG A 1 94 ? -21.415 -9.043 51.484 1.00 76.94 94 ARG A O 1
ATOM 706 N N . ALA A 1 95 ? -21.441 -9.832 49.375 1.00 78.69 95 ALA A N 1
ATOM 707 C CA . ALA A 1 95 ? -22.151 -11.072 49.681 1.00 78.69 95 ALA A CA 1
ATOM 708 C C . ALA A 1 95 ? -21.344 -11.985 50.626 1.00 78.69 95 ALA A C 1
ATOM 710 O O . ALA A 1 95 ? -21.888 -12.483 51.612 1.00 78.69 95 ALA A O 1
ATOM 711 N N . GLN A 1 96 ? -20.034 -12.142 50.399 1.00 81.12 96 GLN A N 1
ATOM 712 C CA . GLN A 1 96 ? -19.159 -12.934 51.275 1.00 81.12 96 GLN A CA 1
ATOM 713 C C . GLN A 1 96 ? -19.008 -12.325 52.676 1.00 81.12 96 GLN A C 1
ATOM 715 O O . GLN A 1 96 ? -19.058 -13.044 53.676 1.00 81.12 96 GLN A O 1
ATOM 720 N N . VAL A 1 97 ? -18.854 -11.002 52.779 1.00 84.19 97 VAL A N 1
ATOM 721 C CA . VAL A 1 97 ? -18.766 -10.310 54.076 1.00 84.19 97 VAL A CA 1
ATOM 722 C C . VAL A 1 97 ? -20.093 -10.400 54.835 1.00 84.19 97 VAL A C 1
ATOM 724 O O . VAL A 1 97 ? -20.085 -10.625 56.048 1.00 84.19 97 VAL A O 1
ATOM 727 N N . ALA A 1 98 ? -21.229 -10.273 54.144 1.00 83.25 98 ALA A N 1
ATOM 728 C CA . ALA A 1 98 ? -22.550 -10.438 54.744 1.00 83.25 98 ALA A CA 1
ATOM 729 C C . ALA A 1 98 ? -22.765 -11.866 55.274 1.00 83.25 98 ALA A C 1
ATOM 731 O O . ALA A 1 98 ? -23.197 -12.026 56.417 1.00 83.25 98 ALA A O 1
ATOM 732 N N . ALA A 1 99 ? -22.386 -12.889 54.502 1.00 84.50 99 ALA A N 1
ATOM 733 C CA . ALA A 1 99 ? -22.455 -14.288 54.927 1.00 84.50 99 ALA A CA 1
ATOM 734 C C . ALA A 1 99 ? -21.593 -14.553 56.176 1.00 84.50 99 ALA A C 1
ATOM 736 O O . ALA A 1 99 ? -22.086 -15.089 57.168 1.00 84.50 99 ALA A O 1
ATOM 737 N N . ARG A 1 100 ? -20.342 -14.070 56.188 1.00 83.44 100 ARG A N 1
ATOM 738 C CA . ARG A 1 100 ? -19.430 -14.199 57.341 1.00 83.44 100 ARG A CA 1
ATOM 739 C C . ARG A 1 100 ? -19.960 -13.505 58.597 1.00 83.44 100 ARG A C 1
ATOM 741 O O . ARG A 1 100 ? -19.829 -14.040 59.695 1.00 83.44 100 ARG A O 1
ATOM 748 N N . ARG A 1 101 ? -20.577 -12.326 58.458 1.00 84.88 101 ARG A N 1
ATOM 749 C CA . ARG A 1 101 ? -21.205 -11.620 59.589 1.00 84.88 101 ARG A CA 1
ATOM 750 C C . ARG A 1 101 ? -22.432 -12.356 60.121 1.00 84.88 101 ARG A C 1
ATOM 752 O O . ARG A 1 101 ? -22.614 -12.395 61.334 1.00 84.88 101 ARG A O 1
ATOM 759 N N . ALA A 1 102 ? -23.244 -12.948 59.247 1.00 84.19 102 ALA A N 1
ATOM 760 C CA . ALA A 1 102 ? -24.415 -13.718 59.651 1.00 84.19 102 ALA A CA 1
ATOM 761 C C . ALA A 1 102 ? -24.028 -14.987 60.430 1.00 84.19 102 ALA A C 1
ATOM 763 O O . ALA A 1 102 ? -24.635 -15.281 61.457 1.00 84.19 102 ALA A O 1
ATOM 764 N N . GLU A 1 103 ? -22.989 -15.704 59.995 1.00 85.38 103 GLU A N 1
ATOM 765 C CA . GLU A 1 103 ? -22.461 -16.863 60.725 1.00 85.38 103 GLU A CA 1
ATOM 766 C C . GLU A 1 103 ? -21.862 -16.474 62.080 1.00 85.38 103 GLU A C 1
ATOM 768 O O . GLU A 1 103 ? -22.149 -17.120 63.086 1.00 85.38 103 GLU A O 1
ATOM 773 N N . ALA A 1 104 ? -21.082 -15.390 62.135 1.00 83.88 104 ALA A N 1
ATOM 774 C CA . ALA A 1 104 ? -20.520 -14.895 63.391 1.00 83.88 104 ALA A CA 1
ATOM 775 C C . ALA A 1 104 ? -21.610 -14.455 64.384 1.00 83.88 104 ALA A C 1
ATOM 777 O O . ALA A 1 104 ? -21.488 -14.699 65.583 1.00 83.88 104 ALA A O 1
ATOM 778 N N . ALA A 1 105 ? -22.689 -13.835 63.897 1.00 83.44 105 ALA A N 1
ATOM 779 C CA . ALA A 1 105 ? -23.832 -13.461 64.724 1.00 83.44 105 ALA A CA 1
ATOM 780 C C . ALA A 1 105 ? -24.592 -14.688 65.252 1.00 83.44 105 ALA A C 1
ATOM 782 O O . ALA A 1 105 ? -24.996 -14.693 66.411 1.00 83.44 105 ALA A O 1
ATOM 783 N N . ARG A 1 106 ? -24.748 -15.738 64.432 1.00 83.62 106 ARG A N 1
ATOM 784 C CA . ARG A 1 106 ? -25.361 -17.008 64.855 1.00 83.62 106 ARG A CA 1
ATOM 785 C C . ARG A 1 106 ? -24.534 -17.705 65.926 1.00 83.62 106 ARG A C 1
ATOM 787 O O . ARG A 1 106 ? -25.098 -18.055 66.951 1.00 83.62 106 ARG A O 1
ATOM 794 N N . ARG A 1 107 ? -23.213 -17.806 65.734 1.00 83.88 107 ARG A N 1
ATOM 795 C CA . ARG A 1 107 ? -22.296 -18.370 66.739 1.00 83.88 107 ARG A CA 1
ATOM 796 C C . ARG A 1 107 ? -22.355 -17.603 68.053 1.00 83.88 107 ARG A C 1
ATOM 798 O O . ARG A 1 107 ? -22.547 -18.215 69.086 1.00 83.88 107 ARG A O 1
ATOM 805 N N . LYS A 1 108 ? -22.313 -16.266 68.016 1.00 81.50 108 LYS A N 1
ATOM 806 C CA . LYS A 1 108 ? -22.468 -15.454 69.234 1.00 81.50 108 LYS A CA 1
ATOM 807 C C . LYS A 1 108 ? -23.821 -15.636 69.918 1.00 81.50 108 LYS A C 1
ATOM 809 O O . LYS A 1 108 ? -23.883 -15.594 71.138 1.00 81.50 108 LYS A O 1
ATOM 814 N N . ALA A 1 109 ? -24.904 -15.781 69.157 1.00 79.06 109 ALA A N 1
ATOM 815 C CA . ALA A 1 109 ? -26.231 -16.008 69.725 1.00 79.06 109 ALA A CA 1
ATOM 816 C C . ALA A 1 109 ? -26.362 -17.411 70.338 1.00 79.06 109 ALA A C 1
ATOM 818 O O . ALA A 1 109 ? -27.064 -17.575 71.329 1.00 79.06 109 ALA A O 1
ATOM 819 N N . GLU A 1 110 ? -25.693 -18.405 69.759 1.00 79.25 110 GLU A N 1
ATOM 820 C CA . GLU A 1 110 ? -25.610 -19.767 70.283 1.00 79.25 110 GLU A CA 1
ATOM 821 C C . GLU A 1 110 ? -24.739 -19.812 71.544 1.00 79.25 110 GLU A C 1
ATOM 823 O O . GLU A 1 110 ? -25.221 -20.248 72.580 1.00 79.25 110 GLU A O 1
ATOM 828 N N . GLU A 1 111 ? -23.550 -19.204 71.516 1.00 76.38 111 GLU A N 1
ATOM 829 C CA . GLU A 1 111 ? -22.669 -19.029 72.681 1.00 76.38 111 GLU A CA 1
ATOM 830 C C . GLU A 1 111 ? -23.358 -18.254 73.818 1.00 76.38 111 GLU A C 1
ATOM 832 O O . GLU A 1 111 ? -23.206 -18.601 74.983 1.00 76.38 111 GLU A O 1
ATOM 837 N N . ALA A 1 112 ? -24.153 -17.221 73.507 1.00 73.56 112 ALA A N 1
ATOM 838 C CA . ALA A 1 112 ? -24.924 -16.484 74.510 1.00 73.56 112 ALA A CA 1
ATOM 839 C C . ALA A 1 112 ? -26.062 -17.324 75.107 1.00 73.56 112 ALA A C 1
ATOM 841 O O . ALA A 1 112 ? -26.320 -17.224 76.301 1.00 73.56 112 ALA A O 1
ATOM 842 N N . ARG A 1 113 ? -26.715 -18.177 74.306 1.00 69.19 113 ARG A N 1
ATOM 843 C CA . ARG A 1 113 ? -27.742 -19.119 74.782 1.00 69.19 113 ARG A CA 1
ATOM 844 C C . ARG A 1 113 ? -27.148 -20.264 75.596 1.00 69.19 113 ARG A C 1
ATOM 846 O O . ARG A 1 113 ? -27.784 -20.716 76.540 1.00 69.19 113 ARG A O 1
ATOM 853 N N . GLU A 1 114 ? -25.945 -20.711 75.258 1.00 65.31 114 GLU A N 1
ATOM 854 C CA . GLU A 1 114 ? -25.187 -21.684 76.045 1.00 65.31 114 GLU A CA 1
ATOM 855 C C . GLU A 1 114 ? -24.665 -21.064 77.351 1.00 65.31 114 GLU A C 1
ATOM 857 O O . GLU A 1 114 ? -24.696 -21.722 78.387 1.00 65.31 114 GLU A O 1
ATOM 862 N N . ALA A 1 115 ? -24.273 -19.785 77.339 1.00 63.94 115 ALA A N 1
ATOM 863 C CA . ALA A 1 115 ? -23.882 -19.044 78.538 1.00 63.94 115 ALA A CA 1
ATOM 864 C C . ALA A 1 115 ? -25.073 -18.693 79.452 1.00 63.94 115 ALA A C 1
ATOM 866 O O . ALA A 1 115 ? -24.922 -18.728 80.669 1.00 63.94 115 ALA A O 1
ATOM 867 N N . GLU A 1 116 ? -26.257 -18.394 78.898 1.00 59.00 116 GLU A N 1
ATOM 868 C CA . GLU A 1 116 ? -27.500 -18.227 79.676 1.00 59.00 116 GLU A CA 1
ATOM 869 C C . GLU A 1 116 ? -28.076 -19.566 80.163 1.00 59.00 116 GLU A C 1
ATOM 871 O O . GLU A 1 116 ? -28.691 -19.618 81.225 1.00 59.00 116 GLU A O 1
ATOM 876 N N . GLY A 1 117 ? -27.890 -20.655 79.410 1.00 55.03 117 GLY A N 1
ATOM 877 C CA . GLY A 1 117 ? -28.352 -21.999 79.777 1.00 55.03 117 GLY A CA 1
ATOM 878 C C . GLY A 1 117 ? -27.409 -22.759 80.716 1.00 55.03 117 GLY A C 1
ATOM 879 O O . GLY A 1 117 ? -27.785 -23.800 81.256 1.00 55.03 117 GLY A O 1
ATOM 880 N N . GLY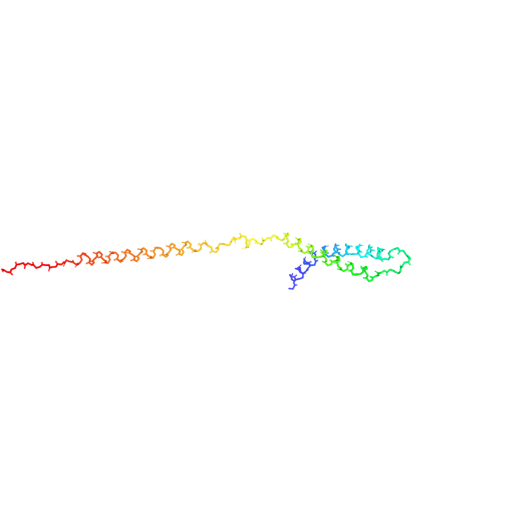 A 1 118 ? -26.192 -22.256 80.913 1.00 51.50 118 GLY A N 1
ATOM 881 C CA . GLY A 1 118 ? -25.169 -22.839 81.768 1.00 51.50 118 GLY A CA 1
ATOM 882 C C . GLY A 1 118 ? -25.101 -22.175 83.138 1.00 51.50 118 GLY A C 1
ATOM 883 O O . GLY A 1 118 ? -24.076 -21.589 83.470 1.00 51.50 118 GLY A O 1
ATOM 884 N N . GLU A 1 119 ? -26.147 -22.285 83.961 1.00 55.53 119 GLU A N 1
ATOM 885 C CA . GLU A 1 119 ? -25.970 -22.062 85.401 1.00 55.53 119 GLU A CA 1
ATOM 886 C C . GLU A 1 119 ? -25.120 -23.208 85.986 1.00 55.53 119 GLU A C 1
ATOM 888 O O . GLU A 1 119 ? -25.550 -24.368 85.953 1.00 55.53 119 GLU A O 1
ATOM 893 N N . PRO A 1 120 ? -23.932 -22.949 86.571 1.00 55.88 120 PRO A N 1
ATOM 894 C CA . PRO A 1 120 ? -23.264 -23.955 87.372 1.00 55.88 120 PRO A CA 1
ATOM 895 C C . PRO A 1 120 ? -24.040 -24.081 88.682 1.00 55.88 120 PRO A C 1
ATOM 897 O O . PRO A 1 120 ? -23.926 -23.253 89.585 1.00 55.88 120 PRO A O 1
ATOM 900 N N . ARG A 1 121 ? -24.838 -25.145 88.791 1.00 58.31 121 ARG A N 1
ATOM 901 C CA . ARG A 1 121 ? -25.486 -25.563 90.037 1.00 58.31 121 ARG A CA 1
ATOM 902 C C . ARG A 1 121 ? -24.412 -26.031 91.027 1.00 58.31 121 ARG A C 1
ATOM 904 O O . ARG A 1 121 ? -24.193 -27.228 91.189 1.00 58.31 121 ARG A O 1
ATOM 911 N N . TYR A 1 122 ? -23.715 -25.089 91.661 1.00 54.56 122 TYR A N 1
ATOM 912 C CA . TYR A 1 122 ? -22.855 -25.375 92.805 1.00 54.56 122 TYR A CA 1
ATOM 913 C C . TYR A 1 122 ? -23.701 -25.483 94.076 1.00 54.56 122 TYR A C 1
ATOM 915 O O . TYR A 1 122 ? -24.670 -24.753 94.277 1.00 54.56 122 TYR A O 1
ATOM 923 N N . GLY A 1 123 ? -23.356 -26.489 94.876 1.00 50.59 123 GLY A N 1
ATOM 924 C CA . GLY A 1 123 ? -24.194 -27.116 95.887 1.00 50.59 123 GLY A CA 1
ATOM 925 C C . GLY A 1 123 ? -24.732 -26.191 96.973 1.00 50.59 123 GLY A C 1
ATOM 926 O O . GLY A 1 123 ? -24.016 -25.375 97.549 1.00 50.59 123 GLY A O 1
ATOM 927 N N . ARG A 1 124 ? -26.003 -26.429 97.301 1.00 46.19 124 ARG A N 1
ATOM 928 C CA . ARG A 1 124 ? -26.573 -26.124 98.610 1.00 46.19 124 ARG A CA 1
ATOM 929 C C . ARG A 1 124 ? -25.863 -27.013 99.634 1.00 46.19 124 ARG A C 1
ATOM 931 O O . ARG A 1 124 ? -25.900 -28.232 99.496 1.00 46.19 124 ARG A O 1
ATOM 938 N N . ALA A 1 125 ? -25.203 -26.392 100.605 1.00 52.06 125 ALA A N 1
ATOM 939 C CA . ALA A 1 125 ? -24.737 -27.065 101.805 1.00 52.06 125 ALA A CA 1
ATOM 940 C C . ALA A 1 125 ? -25.952 -27.486 102.648 1.00 52.06 125 ALA A C 1
ATOM 942 O O . ALA A 1 125 ? -26.753 -26.639 103.037 1.00 52.06 125 ALA A O 1
ATOM 943 N N . GLU A 1 126 ? -26.059 -28.789 102.860 1.00 52.97 126 GLU A N 1
ATOM 944 C CA . GLU A 1 126 ? -26.853 -29.529 103.848 1.00 52.97 126 GLU A CA 1
ATOM 945 C C . GLU A 1 126 ? -25.844 -30.639 104.240 1.00 52.97 126 GLU A C 1
ATOM 947 O O . GLU A 1 126 ? -25.373 -31.341 103.344 1.00 52.97 126 GLU A O 1
ATOM 952 N N . ASP A 1 127 ? -25.252 -30.759 105.435 1.00 50.84 127 ASP A N 1
ATOM 953 C CA . ASP A 1 127 ? -25.546 -30.317 106.805 1.00 50.84 127 ASP A CA 1
ATOM 954 C C . ASP A 1 127 ? -24.233 -30.221 107.614 1.00 50.84 127 ASP A C 1
ATOM 956 O O . ASP A 1 127 ? -23.290 -30.988 107.295 1.00 50.84 127 ASP A O 1
#

pLDDT: mean 78.2, std 14.42, range [46.19, 98.0]

Secondary structure (DSSP, 8-state):
-HHHHHHHHHHHHHHHHHHHHHHHHHHHHHHHHHHHHTTSTTS---HHHHHHHHHHHHHHHHHHHHHHHHHHSPPPGGGTS---TTSHHHHHHHHHHHHHHHHHHHHHHHHHHHHHH----PPPP--

Organism: NCBI:txid225327

Radius of gyration: 40.58 Å; chains: 1; bounding box: 54×38×130 Å

Foldseek 3Di:
DVVVVVVVVVVCVVVVVLLVVLQVVLLVQLVVQQCVVQVHPPRPGPNVRSVVSSVVSSVVSVVVVVVVVVVPDDDPVVPVPDPPVDPVVVVVVVVVVVVVVVVVVVVVVVVVVCVVVDDPCDDDDDD

Sequence (127 aa):
MAEDKKERRSLIESVKAPLIFSAALAFVAGFVTLISASGGTDNPARVDLGLIAFGLVFIISLLVVSMLQLASRENPEDLSTGAGVNRNSEELYRAQVAARRAEAARRKAEEAREAEGGEPRYGRAED